Protein AF-A0A0F9T8V8-F1 (afdb_monomer)

pLDDT: mean 91.22, std 10.75, range [46.47, 98.06]

Nearest PDB structures (foldseek):
  4lrj-assembly2_B  TM=8.049E-01  e=5.243E+00  Escherichia coli O157: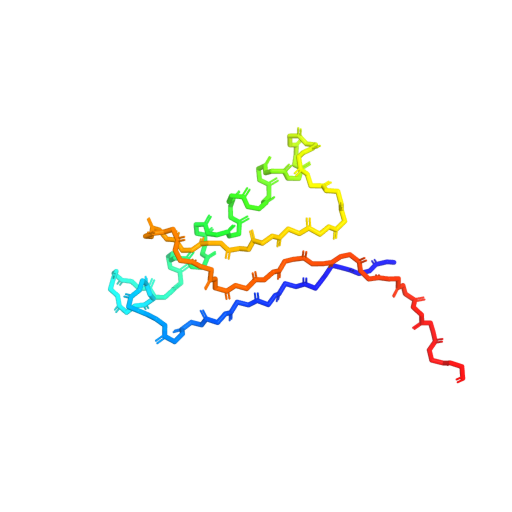H7
  5npk-assembly1_D  TM=4.594E-01  e=4.034E+00  Staphylococcus aureus subsp. aureus N315
  6z1a-assembly1_B  TM=3.549E-01  e=3.104E+00  Staphylococcus aureus

Radius of gyration: 13.22 Å; Cα contacts (8 Å, |Δi|>4): 77; chains: 1; bounding box: 38×28×28 Å

Organism: NCBI:txid412755

Solvent-accessible surface area (backbone atoms only — not comparable to full-atom values): 3949 Å² total; per-residue (Å²): 106,46,79,47,77,48,76,60,74,89,50,74,68,31,69,61,97,39,44,66,59,46,51,49,51,45,50,51,52,51,50,54,33,48,76,70,66,73,54,76,58,56,45,80,35,50,48,96,87,68,48,82,31,41,36,38,37,58,43,76,68,71,73,92,126

Structure (mmCIF, N/CA/C/O backbone):
data_AF-A0A0F9T8V8-F1
#
_entry.id   AF-A0A0F9T8V8-F1
#
loop_
_atom_site.group_PDB
_atom_site.id
_atom_site.type_symbol
_atom_site.label_atom_id
_atom_site.label_alt_id
_atom_site.label_comp_id
_atom_site.label_asym_id
_atom_site.label_entity_id
_atom_site.label_seq_id
_atom_site.pdbx_PDB_ins_code
_atom_site.Cartn_x
_atom_site.Cartn_y
_atom_site.Cartn_z
_atom_site.occupancy
_atom_site.B_iso_or_equiv
_atom_site.auth_seq_id
_atom_site.auth_comp_id
_atom_site.auth_asym_id
_atom_site.auth_atom_id
_atom_site.pdbx_PDB_model_num
ATOM 1 N N . MET A 1 1 ? -8.529 -10.108 14.805 1.00 86.19 1 MET A N 1
ATOM 2 C CA . MET A 1 1 ? -8.479 -9.122 13.725 1.00 86.19 1 MET A CA 1
ATOM 3 C C . MET A 1 1 ? -7.180 -9.377 12.996 1.00 86.19 1 MET A C 1
ATOM 5 O O . MET A 1 1 ? -6.177 -9.602 13.672 1.00 86.19 1 MET A O 1
ATOM 9 N N . LYS A 1 2 ? -7.175 -9.350 11.664 1.00 92.25 2 LYS A N 1
ATOM 10 C CA . LYS A 1 2 ? -5.958 -9.560 10.871 1.00 92.25 2 LYS A CA 1
ATOM 11 C C . LYS A 1 2 ? -5.665 -8.340 10.008 1.00 92.25 2 LYS A C 1
ATOM 13 O O . LYS A 1 2 ? -6.578 -7.634 9.587 1.00 92.25 2 LYS A O 1
ATOM 18 N N . ILE A 1 3 ? -4.382 -8.112 9.757 1.00 94.25 3 ILE A N 1
ATOM 19 C CA . ILE A 1 3 ? -3.906 -7.088 8.829 1.00 94.25 3 ILE A CA 1
ATOM 20 C C . ILE A 1 3 ? -3.607 -7.782 7.503 1.00 94.25 3 ILE A C 1
ATOM 22 O O . ILE A 1 3 ? -2.878 -8.774 7.473 1.00 94.25 3 ILE A O 1
ATOM 26 N N . VAL A 1 4 ? -4.183 -7.273 6.421 1.00 96.75 4 VAL A N 1
ATOM 27 C CA . VAL A 1 4 ? -3.943 -7.737 5.055 1.00 96.75 4 VAL A CA 1
ATOM 28 C C . VAL A 1 4 ? -3.169 -6.651 4.324 1.00 96.75 4 VAL A C 1
ATOM 30 O O . VAL A 1 4 ? -3.596 -5.502 4.287 1.00 96.75 4 VAL A O 1
ATOM 33 N N . ILE A 1 5 ? -2.017 -7.014 3.765 1.00 97.50 5 ILE A N 1
ATOM 34 C CA . ILE A 1 5 ? -1.161 -6.114 2.992 1.00 97.50 5 ILE A CA 1
ATOM 35 C C . ILE A 1 5 ? -1.068 -6.683 1.582 1.00 97.50 5 ILE A C 1
ATOM 37 O O . ILE A 1 5 ? -0.570 -7.792 1.395 1.00 97.50 5 ILE A O 1
ATOM 41 N N . GLU A 1 6 ? -1.526 -5.916 0.599 1.00 97.56 6 GLU A N 1
ATOM 42 C CA . GLU A 1 6 ? -1.443 -6.268 -0.817 1.00 97.56 6 GLU A CA 1
ATOM 43 C C . GLU A 1 6 ? -0.573 -5.241 -1.540 1.00 97.56 6 GLU A C 1
ATOM 45 O O . GLU A 1 6 ? -0.813 -4.037 -1.432 1.00 97.56 6 GLU A O 1
ATOM 50 N N . ILE A 1 7 ? 0.440 -5.715 -2.271 1.00 96.81 7 ILE A N 1
ATOM 51 C CA . ILE A 1 7 ? 1.372 -4.885 -3.044 1.00 96.81 7 ILE A CA 1
ATOM 52 C C . ILE A 1 7 ? 1.485 -5.473 -4.454 1.00 96.81 7 ILE A C 1
ATOM 54 O O . ILE A 1 7 ? 1.838 -6.638 -4.626 1.00 96.81 7 ILE A O 1
ATOM 58 N N . GLN A 1 8 ? 1.177 -4.657 -5.455 1.00 95.88 8 GLN A N 1
ATOM 59 C CA . GLN A 1 8 ? 1.367 -4.932 -6.873 1.00 95.88 8 GLN A CA 1
ATOM 60 C C . GLN A 1 8 ? 2.773 -4.484 -7.269 1.00 95.88 8 GLN A C 1
ATOM 62 O O . GLN A 1 8 ? 3.108 -3.305 -7.167 1.00 95.88 8 GLN A O 1
ATOM 67 N N . CYS A 1 9 ? 3.591 -5.442 -7.701 1.00 94.56 9 CYS A N 1
ATOM 68 C CA . CYS A 1 9 ? 5.002 -5.232 -8.030 1.00 94.56 9 CYS A CA 1
ATOM 69 C C . CYS A 1 9 ? 5.258 -5.176 -9.546 1.00 94.56 9 CYS A C 1
ATOM 71 O O . CYS A 1 9 ? 6.342 -5.521 -10.004 1.00 94.56 9 CYS A O 1
ATOM 73 N N . ASP A 1 10 ? 4.245 -4.826 -10.336 1.00 91.62 10 ASP A N 1
ATOM 74 C CA . ASP A 1 10 ? 4.272 -4.843 -11.804 1.00 91.62 10 ASP A CA 1
ATOM 75 C C . ASP A 1 10 ? 4.852 -3.563 -12.429 1.00 91.62 10 ASP A C 1
ATOM 77 O O . ASP A 1 10 ? 5.068 -3.499 -13.642 1.00 91.62 10 ASP A O 1
ATOM 81 N N . ASN A 1 11 ? 5.104 -2.538 -11.614 1.00 88.12 11 ASN A N 1
ATOM 82 C CA . ASN A 1 11 ? 5.566 -1.241 -12.079 1.00 88.12 11 ASN A CA 1
ATOM 83 C C . ASN A 1 11 ? 7.101 -1.090 -12.032 1.00 88.12 11 ASN A C 1
ATOM 85 O O . ASN A 1 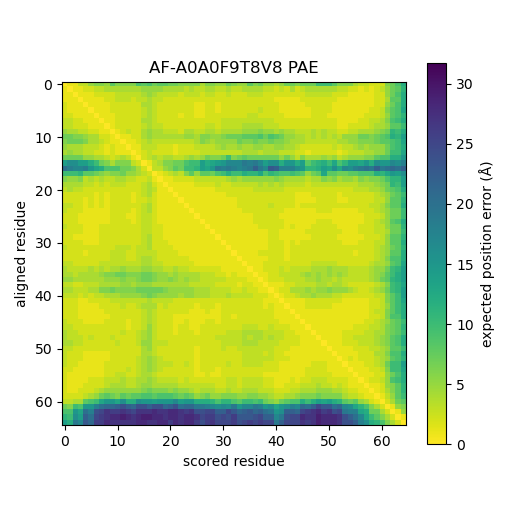11 ? 7.828 -1.858 -11.400 1.00 88.12 11 ASN A O 1
ATOM 89 N N . ALA A 1 12 ? 7.600 -0.037 -12.688 1.00 89.69 12 ALA A N 1
ATOM 90 C CA . ALA A 1 12 ? 9.033 0.208 -12.834 1.00 89.69 12 ALA A CA 1
ATOM 91 C C . ALA A 1 12 ? 9.784 0.446 -11.508 1.00 89.69 12 ALA A C 1
ATOM 93 O O . ALA A 1 12 ? 10.991 0.223 -11.466 1.00 89.69 12 ALA A O 1
ATOM 94 N N . ALA A 1 13 ? 9.106 0.863 -10.431 1.00 88.69 13 ALA A N 1
ATOM 95 C CA . ALA A 1 13 ? 9.737 1.074 -9.126 1.00 88.69 13 ALA A CA 1
ATOM 96 C C . ALA A 1 13 ? 10.249 -0.232 -8.497 1.00 88.69 13 ALA A C 1
ATOM 98 O O . ALA A 1 13 ? 11.117 -0.194 -7.629 1.00 88.69 13 ALA A O 1
ATOM 99 N N . PHE A 1 14 ? 9.750 -1.384 -8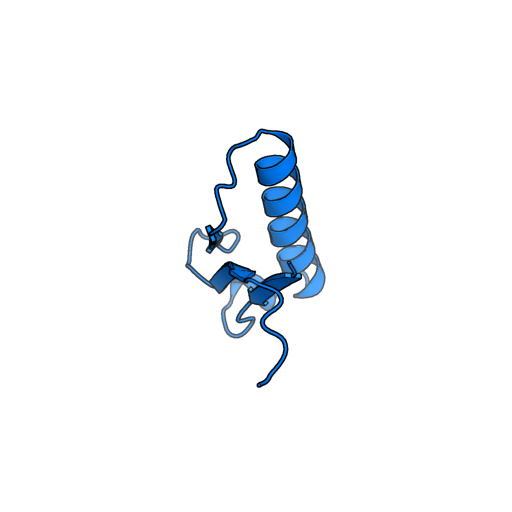.954 1.00 91.38 14 PHE A N 1
ATOM 100 C CA . PHE A 1 14 ? 10.176 -2.697 -8.476 1.00 91.38 14 PHE A CA 1
ATOM 101 C C . PHE A 1 14 ? 11.244 -3.353 -9.357 1.00 91.38 14 PHE A C 1
ATOM 103 O O . PHE A 1 14 ? 11.674 -4.456 -9.043 1.00 91.38 14 PHE A O 1
ATOM 110 N N . HIS A 1 15 ? 11.680 -2.730 -10.456 1.00 87.25 15 HIS A N 1
ATOM 111 C CA . HIS A 1 15 ? 12.612 -3.369 -11.394 1.00 87.25 15 HIS A CA 1
ATOM 112 C C . HIS A 1 15 ? 14.096 -3.088 -11.102 1.00 87.25 15 HIS A C 1
ATOM 114 O O . HIS A 1 15 ? 14.928 -3.929 -11.425 1.00 87.25 15 HIS A O 1
ATOM 120 N N . ASP A 1 16 ? 14.439 -1.945 -10.501 1.00 78.25 16 ASP A N 1
ATOM 121 C CA . ASP A 1 16 ? 15.830 -1.522 -10.257 1.00 78.25 16 ASP A CA 1
ATOM 122 C C . ASP A 1 16 ? 15.822 -0.490 -9.106 1.00 78.25 16 ASP A C 1
ATOM 124 O O . ASP A 1 16 ? 15.072 0.487 -9.208 1.00 78.25 16 ASP A O 1
ATOM 128 N N . PRO A 1 17 ? 16.559 -0.659 -7.985 1.00 60.62 17 PRO A N 1
ATOM 129 C CA . PRO A 1 17 ? 17.682 -1.577 -7.766 1.00 60.62 17 PRO A CA 1
ATOM 130 C C . PRO A 1 17 ? 17.340 -3.009 -7.343 1.00 60.62 17 PRO A C 1
ATOM 132 O O . PRO A 1 17 ? 18.177 -3.880 -7.524 1.00 60.62 17 PRO A O 1
ATOM 135 N N . GLU A 1 18 ? 16.154 -3.281 -6.794 1.00 82.81 18 GLU A N 1
ATOM 136 C CA . GLU A 1 18 ? 15.667 -4.638 -6.485 1.00 82.81 18 GLU A CA 1
ATOM 137 C C . GLU A 1 18 ? 14.221 -4.547 -5.948 1.00 82.81 18 GLU A C 1
ATOM 139 O O . GLU A 1 18 ? 13.963 -3.697 -5.087 1.00 82.81 18 GLU A O 1
ATOM 144 N N . PRO A 1 19 ? 13.284 -5.436 -6.341 1.00 88.31 19 PRO A N 1
ATOM 145 C CA . PRO A 1 19 ? 11.901 -5.406 -5.847 1.00 88.31 19 PRO A CA 1
ATOM 146 C C . PRO A 1 19 ? 11.803 -5.423 -4.315 1.00 88.31 19 PRO A C 1
ATOM 148 O O . PRO A 1 19 ? 10.962 -4.751 -3.720 1.00 88.31 19 PRO A O 1
ATOM 151 N N . ASN A 1 20 ? 12.696 -6.173 -3.663 1.00 92.81 20 ASN A N 1
ATOM 152 C CA . ASN A 1 20 ? 12.713 -6.344 -2.211 1.00 92.81 20 ASN A CA 1
ATOM 153 C C . ASN A 1 20 ? 13.040 -5.048 -1.465 1.00 92.81 20 ASN A C 1
ATOM 155 O O . ASN A 1 20 ? 12.519 -4.828 -0.372 1.00 92.81 20 ASN A O 1
ATOM 159 N N . LEU A 1 21 ? 13.888 -4.192 -2.042 1.00 93.56 21 LEU A N 1
ATOM 160 C CA . LEU A 1 21 ? 14.240 -2.910 -1.434 1.00 93.56 21 LEU A CA 1
ATOM 161 C C . LEU A 1 21 ? 13.028 -1.983 -1.412 1.00 93.56 21 LEU A C 1
ATOM 163 O O . LEU A 1 21 ? 12.747 -1.358 -0.388 1.00 93.56 21 LEU A O 1
ATOM 167 N N . GLU A 1 22 ? 12.275 -1.951 -2.510 1.00 95.00 22 GLU A N 1
ATOM 168 C CA . 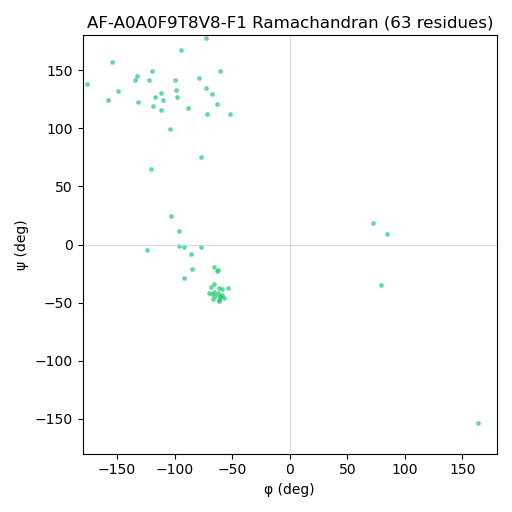GLU A 1 22 ? 11.082 -1.118 -2.605 1.00 95.00 22 GLU A CA 1
ATOM 169 C C . GLU A 1 22 ? 9.944 -1.636 -1.717 1.00 95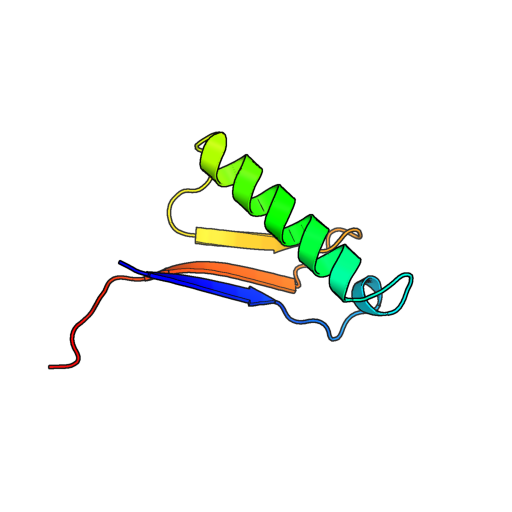.00 22 GLU A C 1
ATOM 171 O O . GLU A 1 22 ? 9.333 -0.863 -0.976 1.00 95.00 22 GLU A O 1
ATOM 176 N N . ILE A 1 23 ? 9.724 -2.954 -1.683 1.00 96.06 23 ILE A N 1
ATOM 177 C CA . ILE A 1 23 ? 8.795 -3.580 -0.730 1.00 96.06 23 ILE A CA 1
ATOM 178 C C . ILE A 1 23 ? 9.198 -3.233 0.710 1.00 96.06 23 ILE A C 1
ATOM 180 O O . ILE A 1 23 ? 8.359 -2.811 1.506 1.00 96.06 23 ILE A O 1
ATOM 184 N N . GLY A 1 24 ? 10.486 -3.348 1.046 1.00 96.56 24 GLY A N 1
ATOM 185 C CA . GLY A 1 24 ? 11.011 -2.999 2.365 1.00 96.56 24 GLY A CA 1
ATOM 186 C C . GLY A 1 24 ? 10.753 -1.539 2.739 1.00 96.56 24 GLY A C 1
ATOM 187 O O . GLY A 1 24 ? 10.301 -1.264 3.851 1.00 96.56 24 GLY A O 1
ATOM 188 N N . ARG A 1 25 ? 10.961 -0.600 1.807 1.00 96.50 25 ARG A N 1
ATOM 189 C CA . ARG A 1 25 ? 10.663 0.829 2.000 1.00 96.50 25 ARG A CA 1
ATOM 190 C C . ARG A 1 25 ? 9.178 1.060 2.294 1.00 96.50 25 ARG A C 1
ATOM 192 O O . ARG A 1 25 ? 8.850 1.805 3.220 1.00 96.50 25 ARG A O 1
ATOM 199 N N . ILE A 1 26 ? 8.288 0.419 1.534 1.00 97.12 26 ILE A N 1
ATOM 200 C CA . ILE A 1 26 ? 6.833 0.515 1.718 1.00 97.12 26 ILE A CA 1
ATOM 201 C C . ILE A 1 26 ? 6.433 -0.009 3.103 1.00 97.12 26 ILE A C 1
ATOM 203 O O . ILE A 1 26 ? 5.706 0.670 3.831 1.00 97.12 26 ILE A O 1
ATOM 207 N N . LEU A 1 27 ? 6.944 -1.179 3.496 1.00 97.75 27 LEU A N 1
ATOM 208 C CA . LEU A 1 27 ? 6.649 -1.788 4.795 1.00 97.75 27 LEU A CA 1
ATOM 209 C C . LEU A 1 27 ? 7.202 -0.961 5.963 1.00 97.75 27 LEU A C 1
ATOM 211 O O . LEU A 1 27 ? 6.500 -0.761 6.951 1.00 97.75 27 LEU A O 1
ATOM 215 N N . ALA A 1 28 ? 8.417 -0.421 5.841 1.00 98.06 28 ALA A N 1
ATOM 216 C CA . ALA A 1 28 ? 9.005 0.454 6.855 1.00 98.06 28 ALA A CA 1
ATOM 217 C C . ALA A 1 28 ? 8.182 1.737 7.045 1.00 98.06 28 ALA A C 1
ATOM 219 O O . ALA A 1 28 ? 7.935 2.163 8.175 1.00 98.06 28 ALA A O 1
ATOM 220 N N . LYS A 1 29 ? 7.702 2.333 5.945 1.00 97.25 29 LYS A N 1
ATOM 221 C CA . LYS A 1 29 ? 6.822 3.504 6.005 1.00 97.25 29 LYS A CA 1
ATOM 222 C C . LYS A 1 29 ? 5.486 3.174 6.667 1.00 97.25 29 LYS A C 1
ATOM 224 O O . LYS A 1 29 ? 5.030 3.945 7.506 1.00 97.25 29 LYS A O 1
ATOM 229 N N . LEU A 1 30 ? 4.879 2.040 6.312 1.00 97.62 30 LEU A N 1
ATOM 230 C CA . LEU A 1 30 ? 3.632 1.575 6.919 1.00 97.62 30 LEU A CA 1
ATOM 231 C C . LEU A 1 30 ? 3.788 1.350 8.430 1.00 97.62 30 LEU A C 1
ATOM 233 O O . LEU A 1 30 ? 2.939 1.802 9.192 1.00 97.62 30 LEU A O 1
ATOM 237 N N . ALA A 1 31 ? 4.882 0.715 8.862 1.00 97.50 31 ALA A N 1
ATOM 238 C CA . ALA A 1 31 ? 5.179 0.499 10.277 1.00 97.50 31 ALA A CA 1
ATOM 239 C C . ALA A 1 31 ? 5.332 1.828 11.034 1.00 97.50 31 ALA A C 1
ATOM 241 O O . ALA A 1 31 ? 4.665 2.040 12.043 1.00 97.50 31 ALA A O 1
ATOM 242 N N . SER A 1 32 ? 6.121 2.763 10.494 1.00 97.69 32 SER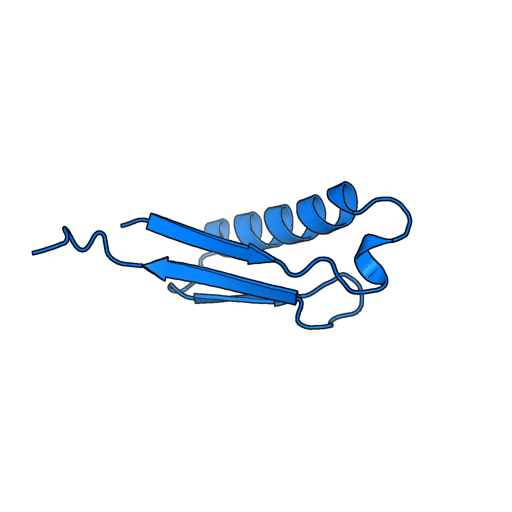 A N 1
ATOM 243 C CA . SER A 1 32 ? 6.284 4.103 11.076 1.00 97.69 32 SER A CA 1
ATOM 244 C C . SER A 1 32 ? 4.953 4.858 11.179 1.00 97.69 32 SER A C 1
ATOM 246 O O . SER A 1 32 ? 4.687 5.538 12.168 1.00 97.69 32 SER A O 1
ATOM 248 N N . ASP A 1 33 ? 4.081 4.705 10.184 1.00 95.62 33 ASP A N 1
ATOM 249 C CA . ASP A 1 33 ? 2.764 5.328 10.184 1.00 95.62 33 ASP A CA 1
ATOM 250 C C . ASP A 1 33 ? 1.818 4.742 11.236 1.00 95.62 33 ASP A C 1
ATOM 252 O O . ASP A 1 33 ? 1.026 5.493 11.814 1.00 95.62 33 ASP A O 1
ATOM 256 N N . MET A 1 34 ? 1.899 3.431 11.479 1.00 96.06 34 MET A N 1
ATOM 257 C CA . MET A 1 34 ? 1.175 2.748 12.553 1.00 96.06 34 MET A CA 1
ATOM 258 C C . MET A 1 34 ? 1.675 3.196 13.928 1.00 96.06 34 MET A C 1
ATOM 260 O O . MET A 1 34 ? 0.866 3.562 14.776 1.00 96.06 34 MET A O 1
ATOM 264 N N . GLU A 1 35 ? 2.994 3.243 14.132 1.00 97.06 35 GLU A N 1
ATOM 265 C CA . GLU A 1 35 ? 3.609 3.716 15.381 1.00 97.06 35 GLU A CA 1
ATOM 266 C C . GLU A 1 35 ? 3.256 5.179 15.682 1.00 97.06 35 GLU A C 1
ATOM 268 O O . GLU A 1 35 ? 3.001 5.539 16.830 1.00 97.06 35 GLU A O 1
ATOM 273 N N . GLY A 1 36 ? 3.187 6.020 14.647 1.00 96.25 36 GLY A N 1
ATOM 274 C CA . GLY A 1 36 ? 2.801 7.427 14.761 1.00 96.25 36 GLY A CA 1
ATOM 275 C C . GLY A 1 36 ? 1.297 7.677 14.927 1.00 96.25 36 GLY A C 1
ATOM 276 O O . GLY A 1 36 ? 0.898 8.836 15.027 1.00 96.25 36 GLY A O 1
ATOM 277 N N . GLY A 1 37 ? 0.453 6.638 14.917 1.00 93.88 37 GLY A N 1
ATOM 278 C CA . GLY A 1 37 ? -1.005 6.772 15.038 1.00 93.88 37 GLY A CA 1
ATOM 279 C C . GLY A 1 37 ? -1.700 7.349 13.796 1.00 93.88 37 GLY A C 1
ATOM 280 O O . GLY A 1 37 ? -2.826 7.826 13.882 1.00 93.88 37 GLY A O 1
ATOM 281 N N . SER A 1 38 ? -1.040 7.318 12.634 1.00 92.75 38 SER A N 1
ATOM 282 C CA . SER A 1 38 ? -1.570 7.810 11.347 1.00 92.75 38 SER A CA 1
ATOM 283 C C . SER A 1 38 ? -2.192 6.705 10.477 1.00 92.75 38 SER A C 1
ATOM 285 O O . SER A 1 38 ? -2.425 6.893 9.277 1.00 92.75 38 SER A O 1
ATOM 287 N N . PHE A 1 39 ? -2.395 5.527 11.064 1.00 93.62 39 PHE A N 1
ATOM 288 C CA . PHE A 1 39 ? -3.054 4.375 10.464 1.00 93.62 39 PHE A CA 1
ATOM 289 C C . PHE A 1 39 ? -4.390 4.146 11.177 1.00 93.62 39 PHE A C 1
ATOM 291 O O . PHE A 1 39 ? -4.401 3.834 12.364 1.00 93.62 39 PHE A O 1
ATOM 298 N N . ASP A 1 40 ? -5.497 4.293 10.449 1.00 91.94 40 ASP A N 1
ATOM 299 C CA . ASP A 1 40 ? -6.861 4.146 10.973 1.00 91.94 40 ASP A CA 1
ATOM 300 C C . ASP A 1 40 ? -7.601 3.034 10.218 1.00 91.94 40 ASP A C 1
ATOM 302 O O . ASP A 1 40 ? -8.499 3.267 9.411 1.00 91.94 40 ASP A O 1
ATOM 306 N N . GLY A 1 41 ? -7.120 1.801 10.374 1.00 92.31 41 GLY A N 1
ATOM 307 C CA . GLY A 1 41 ? -7.726 0.610 9.776 1.00 92.31 41 GLY A CA 1
ATOM 308 C C . GLY A 1 41 ? -7.400 0.383 8.297 1.00 92.31 41 GLY A C 1
ATOM 309 O O . GLY A 1 41 ? -7.196 -0.763 7.914 1.00 92.31 41 GLY A O 1
ATOM 310 N N . T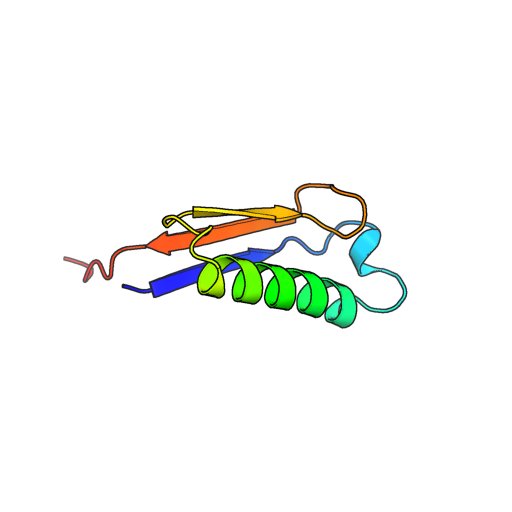YR A 1 42 ? -7.268 1.438 7.490 1.00 96.00 42 TYR A N 1
ATOM 311 C CA . TYR A 1 42 ? -6.961 1.353 6.058 1.00 96.00 42 TYR A CA 1
ATOM 312 C C . TYR A 1 42 ? -5.873 2.346 5.637 1.00 96.00 42 TYR A C 1
ATOM 314 O O . TYR A 1 42 ? -5.853 3.501 6.074 1.00 96.00 42 TYR A O 1
ATOM 322 N N . LYS A 1 43 ? -4.977 1.928 4.734 1.00 97.06 43 LYS A N 1
ATOM 323 C CA . LYS A 1 43 ? -3.947 2.805 4.166 1.00 97.06 43 LYS A CA 1
ATOM 324 C C . LYS A 1 43 ? -3.559 2.429 2.746 1.00 97.06 43 LYS A C 1
ATOM 326 O O . LYS A 1 43 ? -3.236 1.282 2.463 1.00 97.06 43 LYS A O 1
ATOM 331 N N . VAL A 1 44 ? -3.520 3.426 1.864 1.00 97.56 44 VAL A N 1
ATOM 332 C CA . VAL A 1 44 ? -2.990 3.268 0.503 1.00 97.56 44 VAL A CA 1
ATOM 333 C C . VAL A 1 44 ? -1.469 3.152 0.553 1.00 97.56 44 VAL A C 1
ATOM 335 O O . VAL A 1 44 ? -0.806 3.938 1.231 1.00 97.56 44 VAL A O 1
ATOM 338 N N . LEU A 1 45 ? -0.925 2.193 -0.193 1.00 97.75 45 LEU A N 1
ATOM 339 C CA . LEU A 1 45 ? 0.513 2.002 -0.349 1.00 97.75 45 LEU A CA 1
ATOM 340 C C . LEU A 1 45 ? 0.975 2.639 -1.657 1.00 97.75 45 LEU A C 1
ATOM 342 O O . LEU A 1 45 ? 0.350 2.447 -2.706 1.00 97.75 45 LEU A O 1
ATOM 346 N N . MET A 1 46 ? 2.064 3.399 -1.570 1.00 97.06 46 MET A N 1
ATOM 347 C CA . MET A 1 46 ? 2.644 4.142 -2.685 1.00 97.06 46 MET A CA 1
ATOM 348 C C . MET A 1 46 ? 4.093 3.724 -2.900 1.00 97.06 46 MET A C 1
ATOM 350 O O . MET A 1 46 ? 4.825 3.545 -1.919 1.00 97.06 46 MET A O 1
ATOM 354 N N . ASP A 1 47 ? 4.510 3.634 -4.158 1.00 95.25 47 ASP A N 1
ATOM 355 C CA . ASP A 1 47 ? 5.911 3.433 -4.513 1.00 95.25 47 ASP A CA 1
ATOM 356 C C . ASP A 1 47 ? 6.767 4.700 -4.291 1.00 95.25 47 ASP A C 1
ATOM 358 O O . ASP A 1 47 ? 6.274 5.756 -3.879 1.00 95.25 47 ASP A O 1
ATOM 362 N N . ALA A 1 48 ? 8.073 4.591 -4.541 1.00 93.12 48 ALA A N 1
ATOM 363 C CA . ALA A 1 48 ? 9.036 5.683 -4.414 1.00 93.12 48 ALA A CA 1
ATOM 364 C C . ALA A 1 48 ? 8.759 6.857 -5.370 1.00 93.12 48 ALA A C 1
ATOM 366 O O . ALA A 1 48 ? 9.185 7.979 -5.103 1.00 93.12 48 ALA A O 1
ATOM 367 N N . ASN A 1 49 ? 8.025 6.610 -6.456 1.00 92.62 49 ASN A N 1
ATOM 368 C CA . ASN A 1 49 ? 7.633 7.609 -7.445 1.00 92.62 49 ASN A CA 1
ATOM 369 C C . ASN A 1 49 ? 6.263 8.243 -7.131 1.00 92.62 49 ASN A C 1
ATOM 371 O O . ASN A 1 49 ? 5.827 9.145 -7.844 1.00 92.62 49 ASN A O 1
ATOM 375 N N . GLY A 1 50 ? 5.585 7.796 -6.068 1.00 94.44 50 GLY A N 1
ATOM 376 C CA . GLY A 1 50 ? 4.264 8.273 -5.665 1.00 94.44 50 GLY A CA 1
ATOM 377 C C . GLY A 1 50 ? 3.095 7.586 -6.376 1.00 94.44 50 GLY A C 1
ATOM 378 O O . GLY A 1 50 ? 1.956 8.029 -6.220 1.00 94.44 50 GLY A O 1
ATOM 379 N N . ASN A 1 51 ? 3.333 6.514 -7.134 1.00 96.19 51 ASN A N 1
ATOM 380 C CA . ASN A 1 51 ? 2.256 5.738 -7.742 1.00 96.19 51 ASN A CA 1
ATOM 381 C C . ASN A 1 51 ? 1.619 4.815 -6.706 1.00 96.19 51 ASN A C 1
ATOM 383 O O . ASN A 1 51 ? 2.309 4.209 -5.886 1.00 96.19 51 ASN A O 1
ATOM 387 N N . ARG A 1 52 ? 0.298 4.639 -6.787 1.00 97.25 52 ARG A N 1
ATOM 388 C CA . ARG A 1 52 ? -0.40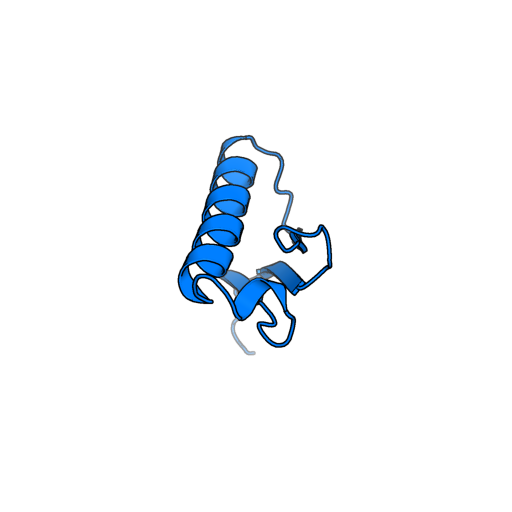7 3.642 -5.978 1.00 97.25 52 ARG A CA 1
ATOM 389 C C . ARG A 1 52 ? -0.005 2.239 -6.414 1.00 97.25 52 ARG A C 1
ATOM 391 O O . ARG A 1 52 ? -0.137 1.906 -7.585 1.00 97.25 52 ARG A O 1
ATOM 398 N N . VAL A 1 53 ? 0.384 1.419 -5.443 1.00 97.12 53 VAL A N 1
ATOM 399 C CA . VAL A 1 53 ? 0.781 0.017 -5.654 1.00 97.12 53 VAL A CA 1
ATOM 400 C C . VAL A 1 53 ? -0.023 -0.966 -4.821 1.00 97.12 53 VAL A C 1
ATOM 402 O O . VAL A 1 53 ? 0.133 -2.167 -4.969 1.00 97.12 53 VAL A O 1
ATOM 405 N N . GLY A 1 54 ? -0.903 -0.498 -3.940 1.00 97.44 54 GLY A N 1
ATOM 406 C CA . GLY A 1 54 ? -1.725 -1.408 -3.155 1.00 97.44 54 GLY A CA 1
ATOM 407 C C . GLY A 1 54 ? -2.360 -0.759 -1.943 1.00 97.44 54 GLY A C 1
ATOM 408 O O . GLY A 1 5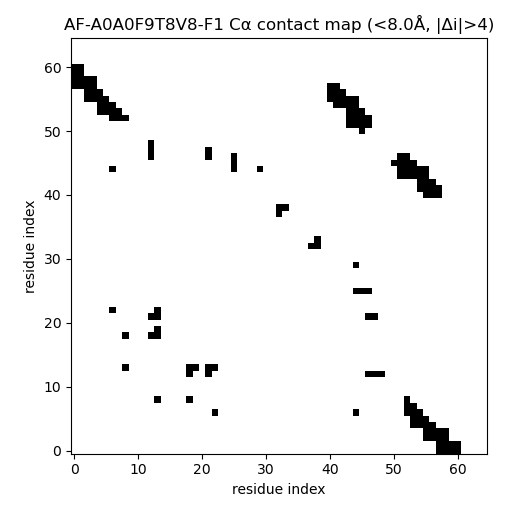4 ? -2.609 0.455 -1.931 1.00 97.44 54 GLY A O 1
ATOM 409 N N . ALA A 1 55 ? -2.644 -1.578 -0.936 1.00 97.88 55 ALA A N 1
ATOM 410 C CA . ALA A 1 55 ? -3.254 -1.146 0.311 1.00 97.88 55 ALA A CA 1
ATOM 411 C C . ALA A 1 55 ? -2.902 -2.074 1.485 1.00 97.88 55 ALA A C 1
ATOM 413 O O . ALA A 1 55 ? -2.561 -3.243 1.309 1.00 97.88 55 ALA A O 1
ATOM 414 N N . CYS A 1 56 ? -3.007 -1.518 2.687 1.00 97.88 56 CYS A N 1
ATOM 415 C CA . CYS A 1 56 ? -3.053 -2.233 3.952 1.00 97.88 56 CYS A CA 1
ATOM 416 C C . CYS A 1 56 ? -4.453 -2.055 4.550 1.00 97.88 56 CYS A C 1
ATOM 418 O O . CYS A 1 56 ? -4.927 -0.919 4.629 1.00 97.88 56 CYS A O 1
ATOM 420 N N . ASP A 1 57 ? -5.090 -3.149 4.959 1.00 97.00 57 ASP A N 1
ATOM 421 C CA . ASP A 1 57 ? -6.437 -3.161 5.530 1.00 97.00 57 ASP A CA 1
ATOM 422 C C . ASP A 1 57 ? -6.497 -4.008 6.807 1.00 97.00 57 ASP A C 1
ATOM 424 O O . ASP A 1 57 ? -5.829 -5.037 6.941 1.00 97.00 57 ASP A O 1
ATOM 428 N N . THR A 1 58 ? -7.317 -3.571 7.751 1.00 94.69 58 THR A N 1
ATOM 429 C CA . THR A 1 58 ? -7.576 -4.234 9.020 1.00 94.69 58 THR A CA 1
ATOM 430 C C . THR A 1 58 ? -8.934 -4.893 8.919 1.00 94.69 58 THR A C 1
ATOM 432 O O . THR A 1 58 ? -9.974 -4.258 9.078 1.00 94.69 58 THR A O 1
ATOM 435 N N . VAL A 1 59 ? -8.929 -6.194 8.659 1.00 92.69 59 VAL A N 1
ATOM 436 C CA . VAL A 1 59 ? -10.162 -6.947 8.457 1.00 92.69 59 VAL A CA 1
ATOM 437 C C . VAL A 1 59 ? -10.538 -7.698 9.741 1.00 92.69 59 VAL A C 1
ATOM 439 O O . VAL A 1 59 ? -9.663 -8.205 10.462 1.00 92.69 59 VAL A O 1
ATOM 442 N N . PRO A 1 60 ? -11.838 -7.768 10.077 1.00 89.12 60 PRO A N 1
ATOM 443 C CA . PRO A 1 60 ? -12.299 -8.544 11.218 1.00 89.12 60 PRO A CA 1
ATOM 444 C C . PRO A 1 60 ? -11.935 -10.024 11.050 1.00 89.12 60 PRO A C 1
ATOM 446 O O . PRO A 1 60 ? -11.894 -10.549 9.935 1.00 89.12 60 PRO A O 1
ATOM 449 N N . ASP A 1 61 ? -11.707 -10.713 12.172 1.00 81.12 61 ASP A N 1
ATOM 450 C CA . ASP A 1 61 ? -11.645 -12.179 12.172 1.00 81.12 61 ASP A CA 1
ATOM 451 C C . ASP A 1 61 ? -13.078 -12.687 12.090 1.00 81.12 61 ASP A C 1
ATOM 453 O O . ASP A 1 61 ? -13.681 -13.065 13.094 1.00 81.12 61 ASP A O 1
ATOM 457 N N . VAL A 1 62 ? -13.679 -12.609 10.909 1.00 72.44 62 VAL A N 1
ATOM 458 C CA . VAL A 1 62 ? -14.943 -13.298 10.699 1.00 72.44 62 VAL A CA 1
ATOM 459 C C . VAL A 1 62 ? -14.595 -14.782 10.653 1.00 72.44 62 VAL A C 1
ATOM 461 O O . VAL A 1 62 ? -13.861 -15.226 9.772 1.00 72.44 62 VAL A O 1
ATOM 464 N N . TRP A 1 63 ? -15.045 -15.528 11.660 1.00 56.03 63 TRP A N 1
ATOM 465 C CA . TRP A 1 63 ? -15.180 -16.972 11.534 1.00 56.03 63 TRP A CA 1
ATOM 466 C C . TRP A 1 63 ? -16.217 -17.199 10.439 1.00 56.03 63 TRP A C 1
ATOM 468 O O . TRP A 1 63 ? -17.331 -16.688 10.563 1.00 56.03 63 TRP A O 1
ATOM 478 N N . ASP A 1 64 ? -15.839 -17.903 9.372 1.00 53.69 64 ASP A N 1
ATOM 479 C CA . ASP A 1 64 ? -16.790 -18.394 8.377 1.00 53.69 64 ASP A CA 1
ATOM 480 C C . ASP A 1 64 ? -17.902 -19.153 9.122 1.00 53.69 64 ASP A C 1
ATOM 482 O O . ASP A 1 64 ? -17.640 -20.171 9.771 1.00 53.69 64 ASP A O 1
ATOM 486 N N . ALA A 1 65 ? -19.114 -18.594 9.098 1.00 46.47 65 ALA A N 1
ATOM 487 C CA . ALA A 1 65 ? -20.336 -19.214 9.600 1.00 46.47 65 ALA A CA 1
ATOM 488 C C . ALA A 1 65 ? -21.091 -19.872 8.443 1.00 46.47 65 ALA A C 1
ATOM 490 O O . ALA A 1 65 ? -21.139 -19.254 7.353 1.00 46.47 65 ALA A O 1
#

Sequence (65 aa):
MKIVIEIQCDNAAFHDPEPNLEIGRILAKLASDMEGGSFDGYKVLMDANGNRVGACDTVPDVWDA

Foldseek 3Di:
DDKDWAFACPDPLCVPPHVVVQVVVQVVVVVVCVVVVVDDQKDFTATPVRHTGTMIGRDDPDDDD

Mean predicted aligned error: 4.48 Å

Secondary structure (DSSP, 8-state):
-EEEEEE---SGGGTSS-HHHHHHHHHHHHHHHHHTT--BSEEEEE-TTS-EEEEEEEE------